Protein AF-A0A9D8SPC1-F1 (afdb_monomer)

Structure (mmCIF, N/CA/C/O backbone):
data_AF-A0A9D8SPC1-F1
#
_entry.id   AF-A0A9D8SPC1-F1
#
loop_
_atom_site.group_PDB
_atom_site.id
_atom_site.type_symbol
_atom_site.label_atom_id
_atom_site.label_alt_id
_atom_site.label_comp_id
_atom_site.label_asym_id
_atom_site.label_entity_id
_atom_site.label_seq_id
_atom_site.pdbx_PDB_ins_code
_atom_site.Cartn_x
_atom_site.Cartn_y
_atom_site.Cartn_z
_atom_site.occupancy
_atom_site.B_iso_or_equiv
_atom_site.auth_seq_id
_atom_site.a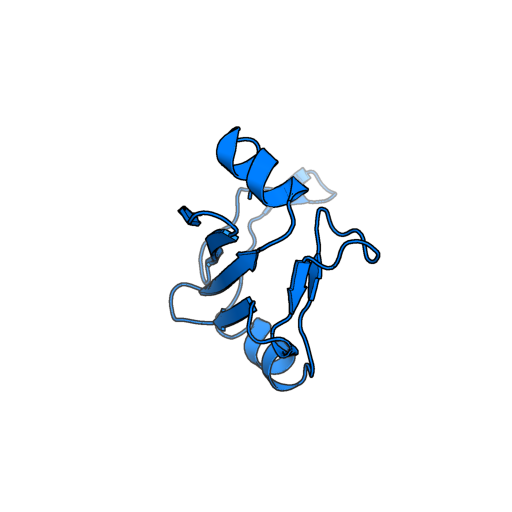uth_comp_id
_atom_site.auth_asym_id
_atom_site.auth_atom_id
_atom_site.pdbx_PDB_model_num
ATOM 1 N N . MET A 1 1 ? -2.415 10.278 -4.037 1.00 86.88 1 MET A N 1
ATOM 2 C CA . MET A 1 1 ? -3.156 9.799 -2.852 1.00 86.88 1 MET A CA 1
ATOM 3 C C . MET A 1 1 ? -4.334 10.728 -2.595 1.00 86.88 1 MET A C 1
ATOM 5 O O . MET A 1 1 ? -4.135 11.937 -2.593 1.00 86.88 1 MET A O 1
ATOM 9 N N . ARG A 1 2 ? -5.541 10.181 -2.430 1.00 93.00 2 ARG A N 1
ATOM 10 C CA . ARG A 1 2 ? -6.755 10.893 -2.009 1.00 93.00 2 ARG A CA 1
ATOM 11 C C . ARG A 1 2 ? -6.933 10.711 -0.503 1.00 93.00 2 ARG A C 1
ATOM 13 O O . ARG A 1 2 ? -6.760 9.610 0.010 1.00 93.00 2 ARG A O 1
ATOM 20 N N . ILE A 1 3 ? -7.288 11.793 0.181 1.00 93.94 3 ILE A N 1
ATOM 21 C CA . ILE A 1 3 ? -7.590 11.807 1.614 1.00 93.94 3 ILE A CA 1
ATOM 22 C C . ILE A 1 3 ? -8.985 12.400 1.769 1.00 93.94 3 ILE A C 1
ATOM 24 O O . ILE A 1 3 ? -9.243 13.497 1.278 1.00 93.94 3 ILE A O 1
ATOM 28 N N . GLU A 1 4 ? -9.881 11.684 2.436 1.00 94.44 4 GLU A N 1
ATOM 29 C CA . GLU A 1 4 ? -11.241 12.146 2.703 1.00 94.44 4 GLU A CA 1
ATOM 30 C C . GLU A 1 4 ? -11.538 12.038 4.201 1.00 94.44 4 GLU A C 1
ATOM 32 O O . GLU A 1 4 ? -11.413 10.972 4.799 1.00 94.44 4 GLU A O 1
ATOM 37 N N . ILE A 1 5 ? -11.909 13.155 4.827 1.00 92.88 5 ILE A N 1
ATOM 38 C CA . ILE A 1 5 ? -12.191 13.219 6.265 1.00 92.88 5 ILE A CA 1
ATOM 39 C C . ILE A 1 5 ? -13.703 13.111 6.462 1.00 92.88 5 ILE A C 1
ATOM 41 O O . ILE A 1 5 ? -14.465 13.894 5.899 1.00 92.88 5 ILE A O 1
ATOM 45 N N . ARG A 1 6 ? -14.145 12.150 7.275 1.00 87.50 6 ARG A N 1
ATOM 46 C CA . ARG A 1 6 ? -15.555 11.926 7.625 1.00 87.50 6 ARG A CA 1
ATOM 47 C C . ARG A 1 6 ? -15.681 11.850 9.136 1.00 87.50 6 ARG A C 1
ATOM 49 O O . ARG A 1 6 ? -15.262 10.839 9.684 1.00 87.50 6 ARG A O 1
ATOM 56 N N . ASN A 1 7 ? -16.256 12.865 9.786 1.00 81.44 7 ASN A N 1
ATOM 57 C CA . ASN A 1 7 ? -16.425 13.004 11.246 1.00 81.44 7 ASN A CA 1
ATOM 58 C C . ASN A 1 7 ? -15.303 12.354 12.085 1.00 81.44 7 ASN A C 1
ATOM 60 O O . ASN A 1 7 ? -14.327 13.022 12.415 1.00 81.44 7 ASN A O 1
ATOM 64 N N . ASN A 1 8 ? -15.414 11.053 12.377 1.00 89.94 8 ASN A N 1
ATOM 65 C CA . ASN A 1 8 ? -14.488 10.290 13.221 1.00 89.94 8 ASN A CA 1
ATOM 66 C C . ASN A 1 8 ? -13.564 9.330 12.441 1.00 89.94 8 ASN A C 1
ATOM 68 O O . ASN A 1 8 ? -13.106 8.330 12.989 1.00 89.94 8 ASN A O 1
ATOM 72 N N . SER A 1 9 ? -13.325 9.571 11.153 1.00 94.50 9 SER A N 1
ATOM 73 C CA . SER A 1 9 ? -12.452 8.735 10.327 1.00 94.50 9 SER A CA 1
ATOM 74 C C . SER A 1 9 ? -11.778 9.510 9.199 1.00 94.50 9 SER A C 1
ATOM 76 O O . SER A 1 9 ? -12.337 10.469 8.665 1.00 94.50 9 SER A O 1
ATOM 78 N N . ALA A 1 10 ? -10.591 9.056 8.814 1.00 95.38 10 ALA A N 1
ATOM 79 C CA . ALA A 1 10 ? -9.907 9.448 7.592 1.00 95.38 10 ALA A CA 1
ATOM 80 C C . ALA A 1 10 ? -9.884 8.251 6.633 1.00 95.38 10 ALA A C 1
ATOM 82 O O . ALA A 1 10 ? -9.405 7.1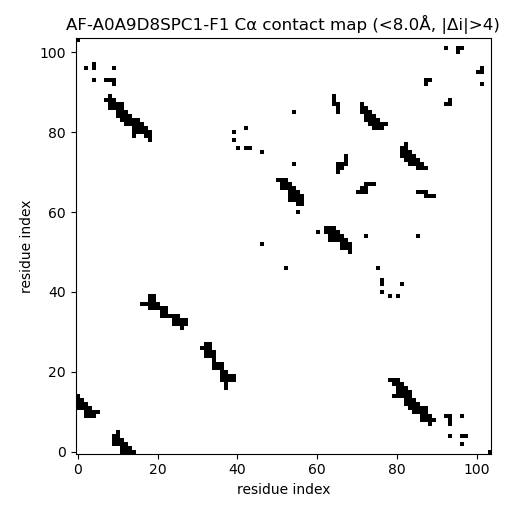74 6.990 1.00 95.38 10 ALA A O 1
ATOM 83 N N . LEU A 1 11 ? -10.418 8.435 5.429 1.00 96.31 11 LEU A N 1
ATOM 84 C CA . LEU A 1 11 ? -10.299 7.489 4.327 1.00 96.31 11 LEU A CA 1
ATOM 85 C C . LEU A 1 11 ? -9.080 7.872 3.485 1.00 96.31 11 LEU A C 1
ATOM 87 O O . LEU A 1 11 ? -9.019 8.976 2.941 1.00 96.31 11 LEU A O 1
ATOM 91 N N . LEU A 1 12 ? -8.121 6.958 3.389 1.00 95.44 12 LEU A N 1
ATOM 92 C CA . LEU A 1 12 ? -6.935 7.073 2.546 1.00 95.44 12 LEU A CA 1
ATOM 93 C C . LEU A 1 12 ? -7.114 6.141 1.350 1.00 95.44 12 LEU A C 1
ATOM 95 O O . LEU A 1 12 ? -7.380 4.963 1.549 1.00 95.44 12 LEU A O 1
ATOM 99 N N . ASP A 1 13 ? -6.981 6.656 0.131 1.00 96.31 13 ASP A N 1
ATOM 100 C CA . ASP A 1 13 ? -7.112 5.872 -1.104 1.00 96.31 13 ASP A CA 1
ATOM 101 C C . ASP A 1 13 ? -5.996 6.252 -2.080 1.00 96.31 13 ASP A C 1
ATOM 103 O O . ASP A 1 13 ? -5.812 7.426 -2.434 1.00 96.31 13 ASP A O 1
ATOM 107 N N . GLY A 1 14 ? -5.219 5.271 -2.522 1.00 96.06 14 GLY A N 1
ATOM 108 C CA . GLY A 1 14 ? -4.208 5.506 -3.538 1.00 96.06 14 GLY A CA 1
ATOM 109 C C . GLY A 1 14 ? -3.430 4.270 -3.951 1.00 96.06 14 GLY A C 1
ATOM 110 O O . GLY A 1 14 ? -3.520 3.206 -3.345 1.00 96.06 14 GLY A O 1
ATOM 111 N N . TYR A 1 15 ? -2.633 4.451 -4.999 1.00 96.00 15 TYR A N 1
ATOM 112 C CA . TYR A 1 15 ? -1.664 3.459 -5.440 1.00 96.00 15 TYR A CA 1
ATOM 113 C C . TYR A 1 15 ? -0.375 3.585 -4.635 1.00 96.00 15 TYR A C 1
ATOM 115 O O . TYR A 1 15 ? 0.175 4.681 -4.521 1.00 96.00 15 TYR A O 1
ATOM 123 N N . VAL A 1 16 ? 0.092 2.455 -4.109 1.00 94.94 16 VAL A N 1
ATOM 124 C CA . VAL A 1 16 ? 1.394 2.301 -3.448 1.00 94.94 16 VAL A CA 1
ATOM 125 C C . VAL A 1 16 ? 2.507 2.299 -4.495 1.00 94.94 16 VAL A C 1
ATOM 127 O O . VAL A 1 16 ? 3.547 2.922 -4.309 1.00 94.94 16 VAL A O 1
ATOM 130 N N . ASN A 1 17 ? 2.266 1.645 -5.632 1.00 94.44 17 ASN A N 1
ATOM 131 C CA . ASN A 1 17 ? 3.150 1.663 -6.789 1.00 94.44 17 ASN A CA 1
ATOM 132 C C . ASN A 1 17 ? 2.336 1.587 -8.086 1.00 94.44 17 ASN A C 1
ATOM 134 O O . ASN A 1 17 ? 1.168 1.201 -8.081 1.00 94.44 17 ASN A O 1
ATOM 138 N N . ALA A 1 18 ? 2.988 1.912 -9.200 1.00 95.12 18 ALA A N 1
ATOM 139 C CA . ALA A 1 18 ? 2.491 1.617 -10.538 1.00 95.12 18 ALA A CA 1
ATOM 140 C C . ALA A 1 18 ? 3.340 0.503 -11.166 1.00 95.12 18 ALA A C 1
ATOM 142 O O . ALA A 1 18 ? 4.555 0.468 -10.956 1.00 95.12 18 ALA A O 1
ATOM 143 N N . ILE A 1 19 ? 2.714 -0.405 -11.911 1.00 96.31 19 ILE A N 1
ATOM 144 C CA . ILE A 1 19 ? 3.41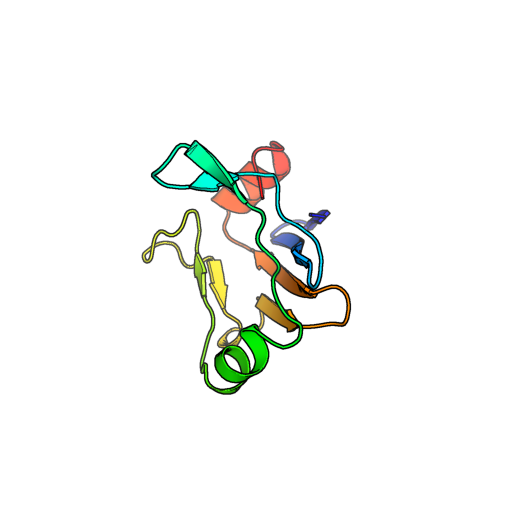9 -1.475 -12.635 1.00 96.31 19 ILE A CA 1
ATOM 145 C C . ILE A 1 19 ? 3.927 -0.976 -13.989 1.00 96.31 19 ILE A C 1
ATOM 147 O O . ILE A 1 19 ? 3.346 -0.058 -14.570 1.00 96.31 19 ILE A O 1
ATOM 151 N N . ALA A 1 20 ? 4.997 -1.597 -14.494 1.00 94.38 20 ALA A N 1
ATOM 152 C CA . ALA A 1 20 ? 5.575 -1.329 -15.817 1.00 94.38 20 ALA A CA 1
ATOM 153 C C . ALA A 1 20 ? 5.885 0.161 -16.089 1.00 94.38 20 ALA A C 1
ATOM 155 O O . ALA A 1 20 ? 5.821 0.630 -17.226 1.00 94.38 20 ALA A O 1
ATOM 156 N N . ARG A 1 21 ? 6.194 0.920 -15.032 1.00 94.81 21 ARG A N 1
ATOM 157 C CA . ARG A 1 21 ? 6.673 2.302 -15.111 1.00 94.81 21 ARG A CA 1
ATOM 158 C C . ARG A 1 21 ? 8.066 2.382 -14.526 1.00 94.81 21 ARG A C 1
ATOM 160 O O . ARG A 1 21 ? 8.290 1.855 -13.438 1.00 94.81 21 ARG A O 1
ATOM 167 N N . ASP A 1 22 ? 8.946 3.082 -15.230 1.00 96.44 22 ASP A N 1
ATOM 168 C CA . ASP A 1 22 ? 10.279 3.392 -14.729 1.00 96.44 22 ASP A CA 1
ATOM 169 C C . ASP A 1 22 ? 10.184 4.223 -13.450 1.00 96.44 22 ASP A C 1
ATOM 171 O O . ASP A 1 22 ? 9.412 5.187 -13.349 1.00 96.44 22 ASP A O 1
ATOM 175 N N . SER A 1 23 ? 10.995 3.847 -12.468 1.00 94.94 23 SER A N 1
ATOM 176 C CA . SER A 1 23 ? 11.267 4.674 -11.306 1.00 94.94 23 SER A CA 1
ATOM 177 C C . SER A 1 23 ? 12.008 5.957 -11.705 1.00 94.94 23 SER A C 1
ATOM 179 O O . SER A 1 23 ? 12.381 6.194 -12.858 1.00 94.94 23 SER A O 1
ATOM 181 N N . ARG A 1 24 ? 12.237 6.834 -10.724 1.00 94.75 24 ARG A N 1
ATOM 182 C CA . ARG A 1 24 ? 13.189 7.930 -10.925 1.00 94.75 24 ARG A CA 1
ATOM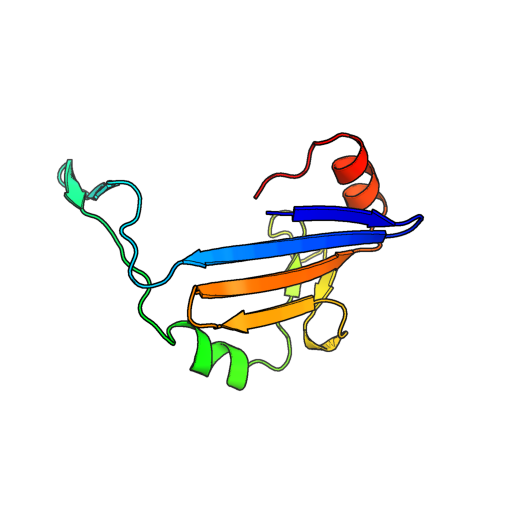 183 C C . ARG A 1 24 ? 14.583 7.324 -11.123 1.00 94.75 24 ARG A C 1
ATOM 185 O O . ARG A 1 24 ? 14.910 6.405 -10.379 1.00 94.75 24 ARG A O 1
ATOM 192 N N . PRO A 1 25 ? 15.409 7.854 -12.041 1.00 96.44 25 PRO A N 1
ATOM 193 C CA . PRO A 1 25 ? 16.779 7.390 -12.196 1.00 96.44 25 PRO A CA 1
ATOM 194 C C . PRO A 1 25 ? 17.532 7.431 -10.867 1.00 96.44 25 PRO A C 1
ATOM 196 O O . PRO A 1 25 ? 17.535 8.455 -10.177 1.00 96.44 25 PRO A O 1
ATOM 199 N N . MET A 1 26 ? 18.163 6.315 -10.536 1.00 96.69 26 MET A N 1
ATOM 200 C CA . MET A 1 26 ? 19.014 6.137 -9.367 1.00 96.69 26 MET A CA 1
ATOM 201 C C . MET A 1 26 ? 20.442 5.858 -9.824 1.00 96.69 26 MET A C 1
ATOM 203 O O . MET A 1 26 ? 20.675 5.572 -10.997 1.00 96.69 26 MET A O 1
ATOM 207 N N . LEU A 1 27 ? 21.391 5.994 -8.903 1.00 97.56 27 LEU A N 1
ATOM 208 C CA . LEU A 1 27 ? 22.788 5.648 -9.137 1.00 97.56 27 LEU A CA 1
ATOM 209 C C . LEU A 1 27 ? 23.087 4.339 -8.415 1.00 97.56 27 LEU A C 1
ATOM 211 O O . LEU A 1 27 ? 22.660 4.168 -7.270 1.00 97.56 27 LEU A O 1
ATOM 215 N N . ASP A 1 28 ? 23.785 3.430 -9.084 1.00 96.19 28 ASP A N 1
ATOM 216 C CA . ASP A 1 28 ? 24.330 2.234 -8.449 1.00 96.19 28 ASP A CA 1
ATOM 217 C C . ASP A 1 28 ? 25.589 2.563 -7.622 1.00 96.19 28 ASP A C 1
ATOM 219 O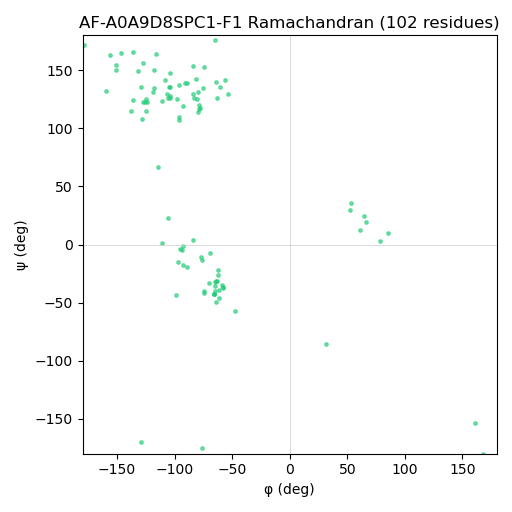 O . ASP A 1 28 ? 25.974 3.725 -7.460 1.00 96.19 28 ASP A O 1
ATOM 223 N N . GLU A 1 29 ? 26.238 1.534 -7.077 1.00 95.75 29 GLU A N 1
ATOM 224 C CA . GLU A 1 29 ? 27.460 1.683 -6.274 1.00 95.75 29 GLU A CA 1
ATOM 225 C C . GLU A 1 29 ? 28.650 2.286 -7.042 1.00 95.75 29 GLU A C 1
ATOM 227 O O . GLU A 1 29 ? 29.541 2.871 -6.427 1.00 95.75 29 GLU A O 1
ATOM 232 N N . ASN A 1 30 ? 28.647 2.190 -8.374 1.00 96.50 30 ASN A N 1
ATOM 233 C CA . ASN A 1 30 ? 29.685 2.724 -9.254 1.00 96.50 30 ASN A CA 1
ATOM 234 C C . ASN A 1 30 ? 29.333 4.121 -9.792 1.00 96.50 30 ASN A C 1
ATOM 236 O O . ASN A 1 30 ? 30.151 4.746 -10.467 1.00 96.50 30 ASN A O 1
ATOM 240 N N . GLY A 1 31 ? 28.139 4.635 -9.480 1.00 96.12 31 GLY A N 1
ATOM 241 C CA . GLY A 1 31 ? 27.639 5.909 -9.988 1.00 96.12 31 GLY A CA 1
ATOM 242 C C . GLY A 1 31 ? 26.948 5.811 -11.351 1.00 96.12 31 GLY A C 1
ATOM 243 O O . GLY A 1 31 ? 26.632 6.849 -11.938 1.00 96.12 31 GLY A O 1
ATOM 244 N N . GLU A 1 32 ? 26.686 4.604 -11.851 1.00 97.50 32 GLU A N 1
ATOM 245 C CA . GLU A 1 32 ? 25.979 4.387 -13.110 1.00 97.50 32 GLU A CA 1
ATOM 246 C C . GLU A 1 32 ? 24.466 4.495 -12.917 1.00 97.50 32 GLU A C 1
ATOM 248 O O . GLU A 1 32 ? 23.901 4.094 -11.896 1.00 97.50 32 GLU A O 1
ATOM 253 N N . LYS A 1 33 ? 23.784 5.076 -13.910 1.00 97.62 33 LYS A N 1
ATOM 254 C CA . LYS A 1 33 ? 22.338 5.310 -13.830 1.00 97.62 33 LYS A CA 1
ATOM 255 C C . LYS A 1 33 ? 21.555 4.046 -14.147 1.00 97.62 33 LYS A C 1
ATOM 257 O O . LYS A 1 33 ? 21.728 3.464 -15.214 1.00 97.62 33 LYS A O 1
ATOM 262 N N . PHE A 1 34 ? 20.586 3.725 -13.299 1.00 97.44 34 PHE A N 1
ATOM 263 C CA . PHE A 1 34 ? 19.588 2.697 -13.577 1.00 97.44 34 PHE A CA 1
ATOM 264 C C . PHE A 1 34 ? 18.180 3.151 -13.178 1.00 97.44 34 PHE A C 1
ATOM 266 O O . PHE A 1 34 ? 17.990 4.154 -12.483 1.00 97.44 34 PHE A O 1
ATOM 273 N N . VAL A 1 35 ? 17.186 2.410 -13.662 1.00 97.44 35 VAL A N 1
ATOM 274 C CA . VAL A 1 35 ? 15.776 2.530 -13.281 1.00 97.44 35 VAL A CA 1
ATOM 275 C C . VAL A 1 35 ? 15.258 1.157 -12.879 1.00 97.44 35 VAL A C 1
ATOM 277 O O . VAL A 1 35 ? 15.786 0.130 -13.306 1.00 97.44 35 VAL A O 1
ATOM 280 N N . GLU A 1 36 ? 14.205 1.143 -12.076 1.00 95.94 36 GLU A N 1
ATOM 281 C CA . GLU A 1 36 ? 13.517 -0.071 -11.655 1.00 95.94 36 GLU A CA 1
ATOM 282 C C . GLU A 1 36 ? 12.078 -0.049 -12.159 1.00 95.94 36 GLU A C 1
ATOM 284 O O . GLU A 1 36 ? 11.460 1.012 -12.267 1.00 95.94 36 GLU A O 1
ATOM 289 N N . GLN A 1 37 ? 11.527 -1.232 -12.420 1.00 97.12 37 GLN A N 1
ATOM 290 C CA . GLN A 1 37 ? 10.114 -1.406 -12.727 1.00 97.12 37 GLN A CA 1
ATOM 291 C C . GLN A 1 37 ? 9.522 -2.503 -11.849 1.00 97.12 37 GLN A C 1
ATOM 293 O O . GLN A 1 37 ? 10.082 -3.593 -11.726 1.00 97.12 37 GLN A O 1
ATOM 298 N N . ILE A 1 38 ? 8.338 -2.244 -11.295 1.00 96.75 38 ILE A N 1
ATOM 299 C CA . ILE A 1 38 ? 7.543 -3.295 -10.661 1.00 96.75 38 ILE A CA 1
ATOM 300 C C . ILE A 1 38 ? 6.800 -4.064 -11.751 1.00 96.75 38 ILE A C 1
ATOM 302 O O . ILE A 1 38 ? 6.073 -3.479 -12.561 1.00 96.75 38 ILE A O 1
ATOM 306 N N . CYS A 1 39 ? 6.986 -5.381 -11.774 1.00 96.75 39 CYS A N 1
ATOM 307 C CA . CYS A 1 39 ? 6.308 -6.249 -12.724 1.00 96.75 39 CYS A CA 1
ATOM 308 C C . CYS A 1 39 ? 4.825 -6.429 -12.345 1.00 96.75 39 CYS A C 1
ATOM 310 O O . CYS A 1 39 ? 4.459 -6.352 -11.171 1.00 96.75 39 CYS A O 1
ATOM 312 N N . PRO A 1 40 ? 3.941 -6.704 -13.316 1.00 95.81 40 PRO A N 1
ATOM 313 C CA . PRO A 1 40 ? 2.590 -7.151 -13.004 1.00 95.81 40 PRO A CA 1
ATOM 314 C C . PRO A 1 40 ? 2.623 -8.407 -12.121 1.00 95.81 40 PRO A C 1
ATOM 316 O O . PRO A 1 40 ? 3.431 -9.306 -12.362 1.00 95.81 40 PRO A O 1
ATOM 319 N N . LYS A 1 41 ? 1.700 -8.499 -11.154 1.00 94.88 41 LYS A N 1
ATOM 320 C CA . LYS A 1 41 ? 1.534 -9.651 -10.244 1.00 94.88 41 LYS A CA 1
ATOM 321 C C . LYS A 1 41 ? 2.698 -9.875 -9.272 1.00 94.88 41 LYS A C 1
ATOM 323 O O . LYS A 1 41 ? 2.849 -10.977 -8.738 1.00 94.88 41 L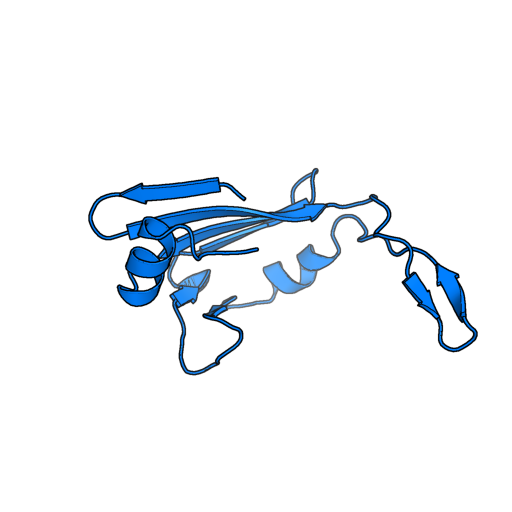YS A O 1
ATOM 328 N N . THR A 1 42 ? 3.529 -8.859 -9.034 1.00 95.75 42 THR A N 1
ATOM 329 C CA . THR A 1 42 ? 4.630 -8.942 -8.065 1.00 95.75 42 THR A CA 1
ATOM 330 C C . THR A 1 42 ? 4.121 -9.277 -6.659 1.00 95.75 42 THR A C 1
ATOM 332 O O . THR A 1 42 ? 4.775 -10.048 -5.956 1.00 95.75 42 THR A O 1
ATOM 335 N N . PHE A 1 43 ? 2.958 -8.758 -6.247 1.00 96.31 43 PHE A N 1
ATOM 336 C CA . PHE A 1 43 ? 2.445 -8.947 -4.883 1.00 96.31 43 PHE A CA 1
ATOM 337 C C . PHE A 1 43 ? 1.433 -10.089 -4.740 1.00 96.31 43 PHE A C 1
ATOM 339 O O . PHE A 1 43 ? 1.200 -10.541 -3.618 1.00 96.31 43 PHE A O 1
ATOM 346 N N . GLN A 1 44 ? 0.881 -10.604 -5.842 1.00 94.44 44 GLN A N 1
ATOM 347 C CA . GLN A 1 44 ? -0.229 -11.558 -5.866 1.00 94.44 44 GLN A CA 1
ATOM 348 C C . GLN A 1 44 ? -0.030 -12.724 -4.890 1.00 94.44 44 GLN A C 1
ATOM 350 O O . GLN A 1 44 ? -0.823 -12.922 -3.971 1.00 94.44 44 GLN A O 1
ATOM 355 N N . ARG A 1 45 ? 1.081 -13.457 -5.027 1.00 96.31 45 ARG A N 1
ATOM 356 C CA . ARG A 1 45 ? 1.368 -14.628 -4.183 1.00 96.31 45 ARG A CA 1
ATOM 357 C C . ARG A 1 45 ? 1.545 -14.267 -2.704 1.00 96.31 45 ARG A C 1
ATOM 359 O O . ARG A 1 45 ? 1.281 -15.104 -1.845 1.00 96.31 45 ARG A O 1
ATOM 366 N N . ALA A 1 46 ? 2.049 -13.074 -2.397 1.00 95.69 46 ALA A N 1
ATOM 367 C CA . ALA A 1 46 ? 2.227 -12.631 -1.017 1.00 95.69 46 ALA A CA 1
ATOM 368 C C . ALA A 1 46 ? 0.880 -12.267 -0.377 1.00 95.69 46 ALA A C 1
ATOM 370 O O . ALA A 1 46 ? 0.630 -12.656 0.761 1.00 95.69 46 ALA A O 1
ATOM 371 N N . LEU A 1 47 ? 0.003 -11.589 -1.123 1.00 96.06 47 LEU A N 1
ATOM 372 C CA . LEU A 1 47 ? -1.345 -11.239 -0.672 1.00 96.06 47 LEU A CA 1
ATOM 373 C C . LEU A 1 47 ? -2.220 -12.482 -0.475 1.00 96.06 47 LEU A C 1
ATOM 375 O O . LEU A 1 47 ? -2.889 -12.588 0.544 1.00 96.06 47 LEU A O 1
ATOM 379 N N . GLU A 1 48 ? -2.158 -13.452 -1.392 1.00 94.88 48 GLU A N 1
ATOM 380 C CA . GLU A 1 48 ? -2.913 -14.714 -1.298 1.00 94.88 48 GLU A CA 1
ATOM 381 C C . GLU A 1 48 ? -2.509 -15.573 -0.090 1.00 94.88 48 GLU A C 1
ATOM 383 O O . GLU A 1 48 ? -3.328 -16.312 0.449 1.00 94.88 48 GLU A O 1
ATOM 388 N N . LYS A 1 49 ? -1.238 -15.510 0.325 1.00 96.31 49 LYS A N 1
ATOM 389 C CA . LYS A 1 49 ? -0.709 -16.310 1.440 1.00 96.31 49 LYS A CA 1
ATOM 390 C C . LYS A 1 49 ? -0.832 -15.639 2.801 1.00 96.31 49 LYS A C 1
ATOM 392 O O . LYS A 1 49 ? -0.657 -16.315 3.811 1.00 96.31 49 LYS A O 1
ATOM 397 N N . SER A 1 50 ? -1.004 -14.324 2.834 1.00 94.81 50 SER A N 1
ATOM 398 C CA . SER A 1 50 ? -0.967 -13.574 4.081 1.00 94.81 50 SER A CA 1
ATOM 399 C C . SER A 1 50 ? -2.319 -13.622 4.780 1.00 94.81 50 SER A C 1
ATOM 401 O O . SER A 1 50 ? -3.326 -13.201 4.217 1.00 94.81 50 SER A O 1
ATOM 403 N N . ASP A 1 51 ? -2.331 -14.045 6.044 1.00 94.44 51 ASP A N 1
ATOM 404 C CA . ASP A 1 51 ? -3.531 -13.969 6.885 1.00 94.44 51 ASP A CA 1
ATOM 405 C C . ASP A 1 51 ? -3.960 -12.520 7.150 1.00 94.44 51 ASP A C 1
ATOM 407 O O . ASP A 1 51 ? -5.141 -12.242 7.368 1.00 94.44 51 ASP A O 1
ATOM 411 N N . ALA A 1 52 ? -2.993 -11.599 7.215 1.00 96.44 52 ALA A N 1
ATOM 412 C CA . ALA A 1 52 ? -3.217 -10.193 7.513 1.00 96.44 52 ALA A CA 1
ATOM 413 C C . ALA A 1 52 ? -2.041 -9.333 7.034 1.00 96.44 52 ALA A C 1
ATOM 415 O O . ALA A 1 52 ? -0.886 -9.5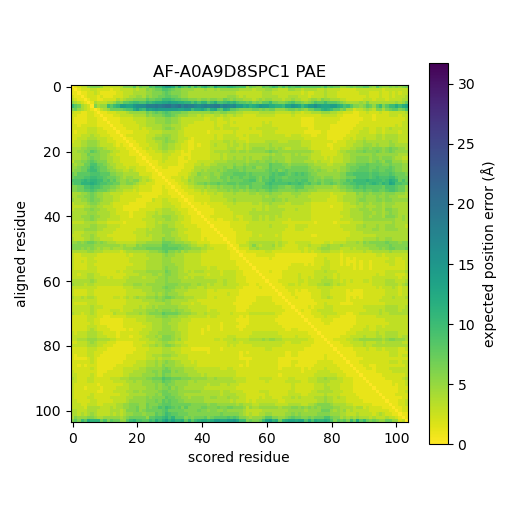95 7.369 1.00 96.44 52 ALA A O 1
ATOM 416 N N . VAL A 1 53 ? -2.339 -8.240 6.334 1.00 97.25 53 VAL A N 1
ATOM 417 C CA . VAL A 1 53 ? -1.379 -7.161 6.069 1.00 97.25 53 VAL A CA 1
ATOM 418 C C . VAL A 1 53 ? -1.718 -5.989 6.979 1.00 97.25 53 VAL A C 1
ATOM 420 O O . VAL A 1 53 ? -2.868 -5.550 7.015 1.00 97.25 53 VAL A O 1
ATOM 423 N N . LEU A 1 54 ? -0.735 -5.513 7.745 1.00 97.69 54 LEU A N 1
ATOM 424 C CA . LEU A 1 54 ? -0.915 -4.447 8.731 1.00 97.69 54 LEU A CA 1
ATOM 425 C C . LEU A 1 54 ? -0.696 -3.067 8.101 1.00 97.69 54 LEU A C 1
ATOM 427 O O . LEU A 1 54 ? 0.261 -2.859 7.358 1.00 97.69 54 LEU A O 1
ATOM 431 N N . CYS A 1 55 ? -1.543 -2.106 8.463 1.00 96.94 55 CYS A N 1
ATOM 432 C CA . CYS A 1 55 ? -1.303 -0.687 8.225 1.00 96.94 55 CYS A CA 1
ATOM 433 C C . CYS A 1 55 ? -0.706 -0.086 9.500 1.00 96.94 55 CYS A C 1
ATOM 435 O O . CYS A 1 55 ? -1.392 0.008 10.516 1.00 96.94 55 CYS A O 1
ATOM 437 N N . LEU A 1 56 ? 0.576 0.277 9.461 1.00 96.94 56 LEU A N 1
ATOM 438 C CA . LEU A 1 56 ? 1.298 0.856 10.595 1.00 96.94 56 LEU A CA 1
ATOM 439 C C . LEU A 1 56 ? 1.483 2.359 10.401 1.00 96.94 56 LEU A C 1
ATOM 441 O O . LEU A 1 56 ? 1.697 2.824 9.280 1.00 96.94 56 LEU A O 1
ATOM 445 N N . LEU A 1 57 ? 1.479 3.122 11.491 1.00 95.12 57 LEU A N 1
ATOM 446 C CA . LEU A 1 57 ? 1.909 4.516 11.449 1.00 95.12 57 LEU A CA 1
ATOM 447 C C . LEU A 1 57 ? 3.441 4.577 11.455 1.00 95.12 57 LEU A C 1
ATOM 449 O O . LEU A 1 57 ? 4.066 4.127 12.408 1.00 95.12 57 LEU A O 1
ATOM 453 N N . ASN A 1 58 ? 4.050 5.163 10.420 1.00 92.69 58 ASN A N 1
ATOM 454 C CA . ASN A 1 58 ? 5.505 5.376 10.327 1.00 92.69 58 ASN A CA 1
ATOM 455 C C . ASN A 1 58 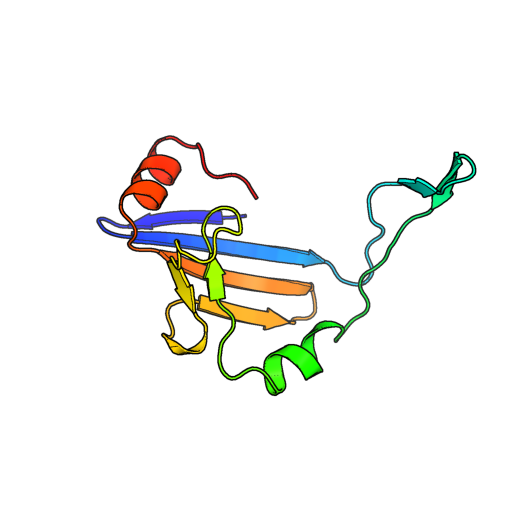? 6.356 4.104 10.540 1.00 92.69 58 ASN A C 1
ATOM 457 O O . ASN A 1 58 ? 7.432 4.182 11.122 1.00 92.69 58 ASN A O 1
ATOM 461 N N . HIS A 1 59 ? 5.878 2.943 10.078 1.00 94.69 59 HIS A N 1
ATOM 462 C CA . HIS A 1 59 ? 6.537 1.638 10.262 1.00 94.69 59 HIS A CA 1
AT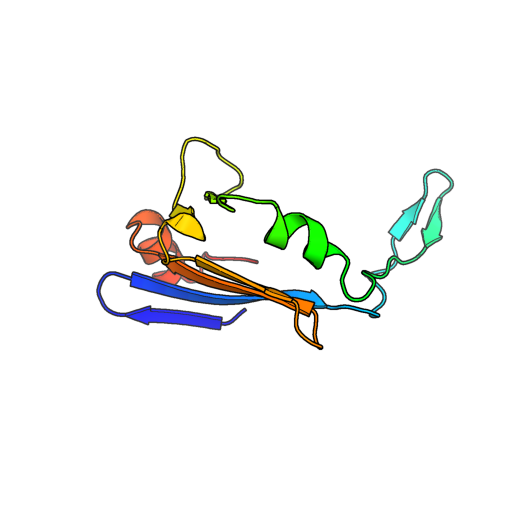OM 463 C C . HIS A 1 59 ? 6.715 1.191 11.724 1.00 94.69 59 HIS A C 1
ATOM 465 O O . HIS A 1 59 ? 7.423 0.222 11.975 1.00 94.69 59 HIS A O 1
ATOM 471 N N . GLU A 1 60 ? 6.056 1.847 12.681 1.00 96.56 60 GLU A N 1
ATOM 472 C CA . GLU A 1 60 ? 6.142 1.509 14.101 1.00 96.56 60 GLU A CA 1
ATOM 473 C C . GLU A 1 60 ? 5.236 0.300 14.422 1.00 96.56 60 GLU A C 1
ATOM 475 O O . GLU A 1 60 ? 4.008 0.425 14.331 1.00 96.56 60 GLU A O 1
ATOM 480 N N . PRO A 1 61 ? 5.785 -0.870 14.817 1.00 95.81 61 PRO A N 1
ATOM 481 C CA . PRO A 1 61 ? 4.986 -2.071 15.080 1.00 95.81 61 PRO A CA 1
ATOM 482 C C . PRO A 1 61 ? 3.984 -1.903 16.226 1.00 95.81 61 PRO A C 1
ATOM 484 O O . PRO A 1 61 ? 2.949 -2.568 16.237 1.00 95.81 61 PRO A O 1
ATOM 487 N N . SER A 1 62 ? 4.258 -0.999 17.173 1.00 96.38 62 SER A N 1
ATOM 488 C CA . SER A 1 62 ? 3.329 -0.675 18.263 1.00 96.38 62 SER A CA 1
ATOM 489 C C . SER A 1 62 ? 2.161 0.231 17.840 1.00 96.38 62 SER A C 1
ATOM 491 O O . SER A 1 62 ? 1.202 0.386 18.597 1.00 96.38 62 SER A O 1
ATOM 493 N N . ARG A 1 63 ? 2.186 0.810 16.630 1.00 97.00 63 ARG A N 1
ATOM 494 C CA . ARG A 1 63 ? 1.160 1.736 16.118 1.00 97.00 63 ARG A CA 1
ATOM 495 C C . ARG A 1 63 ? 0.399 1.147 14.935 1.00 97.00 63 ARG A C 1
ATOM 497 O O . ARG A 1 63 ? 0.472 1.641 13.810 1.00 97.00 63 ARG A O 1
ATOM 504 N N . VAL A 1 64 ? -0.372 0.098 15.212 1.00 97.69 64 VAL A N 1
ATOM 505 C CA . VAL A 1 64 ? -1.255 -0.548 14.231 1.00 97.69 64 VAL A CA 1
ATOM 506 C C . VAL A 1 64 ? -2.527 0.282 14.034 1.00 97.69 64 VAL A C 1
ATOM 508 O O . VAL A 1 64 ? -3.315 0.456 14.959 1.00 97.69 64 VAL A O 1
ATOM 511 N N . LEU A 1 65 ? -2.739 0.771 12.814 1.00 97.00 65 LEU A N 1
ATOM 512 C CA . LEU A 1 65 ? -3.910 1.555 12.407 1.00 97.00 65 LEU A CA 1
ATOM 513 C C . LEU A 1 65 ? -5.032 0.689 11.813 1.00 97.00 65 LEU A C 1
ATOM 515 O O . LEU A 1 65 ? -6.171 1.137 11.675 1.00 97.00 65 LEU A O 1
ATOM 519 N N . GLY A 1 66 ? -4.711 -0.540 11.411 1.00 97.25 66 GLY A N 1
ATOM 520 C CA . GLY A 1 66 ? -5.654 -1.454 10.783 1.00 97.25 66 GLY A CA 1
ATOM 521 C C . GLY A 1 66 ? -4.988 -2.667 10.164 1.00 97.25 66 GLY A C 1
ATOM 522 O O . GLY A 1 66 ? -3.762 -2.806 10.185 1.00 97.25 66 GLY A O 1
ATOM 523 N N . SER A 1 67 ? -5.801 -3.537 9.573 1.00 98.12 67 SER A N 1
ATOM 524 C CA . SER A 1 67 ? -5.300 -4.642 8.756 1.00 98.12 67 SER A CA 1
ATOM 525 C C . SER A 1 67 ? -6.331 -5.139 7.752 1.00 98.12 67 SER A C 1
ATOM 527 O O . SER A 1 67 ? -7.531 -4.917 7.925 1.00 98.12 67 SER A O 1
ATOM 529 N N . THR A 1 68 ? -5.868 -5.880 6.744 1.00 97.62 68 THR A N 1
ATOM 530 C CA . THR A 1 68 ? -6.762 -6.555 5.788 1.00 97.62 68 THR A CA 1
ATOM 531 C C . THR A 1 68 ? -7.706 -7.536 6.480 1.00 97.62 68 THR A C 1
ATOM 533 O O . THR A 1 68 ? -8.879 -7.619 6.131 1.00 97.62 68 THR A O 1
ATOM 536 N N . LYS A 1 69 ? -7.242 -8.202 7.543 1.00 97.19 69 LYS A N 1
ATOM 537 C CA . LYS A 1 69 ? -8.048 -9.129 8.349 1.00 97.19 69 LYS A CA 1
ATOM 538 C C . LYS A 1 69 ? -9.131 -8.440 9.183 1.00 97.19 69 LYS A C 1
ATOM 540 O O . LYS A 1 69 ? -10.193 -9.011 9.396 1.00 97.19 69 LYS A O 1
ATOM 545 N N . GLN A 1 70 ? -8.870 -7.223 9.661 1.00 96.75 70 GLN A N 1
ATOM 546 C CA . GLN A 1 70 ? -9.862 -6.410 10.379 1.00 96.75 70 GLN A CA 1
ATOM 547 C C . GLN A 1 70 ? -10.896 -5.778 9.430 1.00 96.75 70 GLN A C 1
ATOM 549 O O . GLN A 1 70 ? -11.913 -5.269 9.893 1.00 96.75 70 GLN A O 1
ATOM 554 N N . GLY A 1 71 ? -10.641 -5.796 8.117 1.00 97.06 71 GLY A N 1
ATOM 555 C CA . GLY A 1 71 ? -11.549 -5.287 7.089 1.00 97.06 71 GLY A CA 1
ATOM 556 C C . GLY A 1 71 ? -11.557 -3.765 6.934 1.00 97.06 71 GLY A C 1
ATOM 557 O O . GLY A 1 71 ? -12.319 -3.243 6.128 1.00 97.06 71 GLY A O 1
ATOM 558 N N . ASN A 1 72 ? -10.723 -3.030 7.678 1.00 97.44 72 ASN A N 1
ATOM 559 C CA . ASN A 1 72 ? -10.584 -1.579 7.520 1.00 97.44 72 ASN A CA 1
ATOM 560 C C . ASN A 1 72 ? -9.461 -1.172 6.548 1.00 97.44 72 ASN A C 1
ATOM 562 O O . ASN A 1 72 ? -9.267 0.023 6.313 1.00 97.44 72 ASN A O 1
ATOM 566 N N . VAL A 1 73 ? -8.736 -2.150 6.000 1.00 98.06 73 VAL A N 1
ATOM 567 C CA . VAL A 1 73 ? -7.718 -1.983 4.959 1.00 98.06 73 VAL A CA 1
ATOM 568 C C . VAL A 1 73 ? -8.061 -2.913 3.800 1.00 98.06 73 VAL A C 1
ATOM 570 O O . VAL A 1 73 ? -8.134 -4.124 3.979 1.00 98.06 73 VAL A O 1
ATOM 573 N N . GLU A 1 74 ? -8.225 -2.361 2.608 1.00 97.94 74 GLU A N 1
ATOM 574 C CA . GLU A 1 74 ? -8.281 -3.113 1.357 1.00 97.94 74 GLU A CA 1
ATOM 575 C C . GLU A 1 74 ? -6.943 -2.929 0.639 1.00 97.94 74 GLU A C 1
ATOM 577 O O . GLU A 1 74 ? -6.475 -1.802 0.470 1.00 97.94 74 GLU A O 1
ATOM 582 N N . LEU A 1 75 ? -6.310 -4.033 0.247 1.00 97.88 75 LEU A N 1
ATOM 583 C CA . LEU A 1 75 ? -5.025 -4.034 -0.446 1.00 97.88 75 LEU A CA 1
ATOM 584 C C . LEU A 1 75 ? -5.075 -5.066 -1.569 1.00 97.88 75 LEU A C 1
ATOM 586 O O . LEU A 1 75 ? -5.211 -6.259 -1.301 1.00 97.88 75 LEU A O 1
ATOM 590 N N . PHE A 1 76 ? -4.983 -4.610 -2.814 1.00 96.81 76 PHE A N 1
ATOM 591 C CA . PHE A 1 76 ? -5.096 -5.477 -3.984 1.00 96.81 76 PHE A CA 1
ATOM 592 C C . PHE A 1 76 ? -4.300 -4.929 -5.166 1.00 96.81 76 PHE A C 1
ATOM 594 O O . PHE A 1 76 ? -4.048 -3.729 -5.260 1.00 96.81 76 PHE A O 1
ATOM 601 N N . GLU A 1 77 ? -3.897 -5.817 -6.071 1.00 96.69 77 GLU A N 1
ATOM 602 C CA . GLU A 1 77 ? -3.299 -5.434 -7.350 1.00 96.69 77 GLU A CA 1
ATOM 603 C C . GLU A 1 77 ? -4.381 -5.295 -8.425 1.00 96.69 77 GLU A C 1
ATOM 605 O O . GLU A 1 77 ? -5.285 -6.127 -8.527 1.00 96.69 77 GLU A O 1
ATOM 610 N N . ASP A 1 78 ? -4.257 -4.269 -9.259 1.00 95.44 78 ASP A N 1
ATOM 611 C CA . ASP A 1 78 ? -5.013 -4.116 -10.497 1.00 95.44 78 ASP A CA 1
ATOM 612 C C . ASP A 1 78 ? -4.080 -3.809 -11.687 1.00 95.44 78 ASP A C 1
ATOM 614 O O . ASP A 1 78 ? -2.855 -3.911 -11.595 1.00 95.44 78 ASP A O 1
ATOM 618 N N . ASN A 1 79 ? -4.657 -3.448 -12.838 1.00 94.62 79 ASN A N 1
ATOM 619 C CA . ASN A 1 79 ? -3.899 -3.151 -14.059 1.00 94.62 79 ASN A CA 1
ATOM 620 C C . ASN A 1 79 ? -3.062 -1.857 -13.978 1.00 94.62 79 ASN A C 1
ATOM 622 O O . ASN A 1 79 ? -2.307 -1.568 -14.906 1.00 94.62 79 ASN A O 1
ATOM 626 N N . ILE A 1 80 ? -3.209 -1.058 -12.917 1.00 95.69 80 ILE A N 1
ATOM 627 C CA . ILE A 1 80 ? -2.416 0.147 -12.658 1.00 95.69 80 ILE A CA 1
ATOM 628 C C . ILE A 1 80 ? -1.298 -0.168 -11.659 1.00 95.69 80 ILE A C 1
ATOM 630 O O . ILE A 1 80 ? -0.162 0.260 -11.874 1.00 95.69 80 ILE A O 1
ATOM 634 N N . GLY A 1 81 ? -1.591 -0.922 -10.597 1.00 96.62 81 GLY A N 1
ATOM 635 C CA . GLY A 1 81 ? -0.601 -1.410 -9.638 1.00 96.62 81 GLY A CA 1
ATOM 636 C C . GLY A 1 81 ? -1.213 -1.838 -8.309 1.00 96.62 81 GLY A C 1
ATOM 637 O O . GLY A 1 81 ? -2.374 -2.234 -8.255 1.00 96.62 81 GLY A O 1
ATOM 638 N N . LEU A 1 82 ? -0.434 -1.778 -7.225 1.00 97.50 82 LEU A N 1
ATOM 639 C CA . LEU A 1 82 ? -0.931 -2.104 -5.888 1.00 97.50 82 LEU A CA 1
ATOM 640 C C . LEU A 1 82 ? -1.720 -0.916 -5.333 1.00 97.50 82 LEU A C 1
ATOM 642 O O . LEU A 1 82 ? -1.157 0.160 -5.115 1.00 97.50 82 LEU A O 1
ATOM 646 N N . ARG A 1 83 ? -3.014 -1.104 -5.086 1.00 97.62 83 ARG A N 1
ATOM 647 C CA . ARG A 1 83 ? -3.904 -0.094 -4.513 1.00 97.62 83 ARG A CA 1
ATOM 648 C C . ARG A 1 83 ? -4.193 -0.395 -3.051 1.00 97.62 83 ARG A C 1
ATOM 650 O O . ARG A 1 83 ? -4.491 -1.533 -2.699 1.00 97.62 83 ARG A O 1
ATOM 657 N N . ALA A 1 84 ? -4.137 0.641 -2.221 1.00 97.69 84 ALA A N 1
ATOM 658 C CA . ALA A 1 84 ? -4.482 0.591 -0.810 1.00 97.69 84 ALA A CA 1
ATOM 659 C C . ALA A 1 84 ? -5.648 1.543 -0.512 1.00 97.69 84 ALA A C 1
ATOM 661 O O . ALA A 1 84 ? -5.611 2.720 -0.886 1.00 97.69 84 ALA A O 1
ATOM 662 N N . ILE A 1 85 ? -6.660 1.034 0.191 1.00 97.88 85 ILE A N 1
ATOM 663 C CA . ILE A 1 85 ? -7.785 1.810 0.713 1.00 97.88 85 ILE A CA 1
ATOM 664 C C . ILE A 1 85 ? -7.866 1.554 2.217 1.00 97.88 85 ILE A C 1
ATOM 666 O O . ILE A 1 85 ? -8.125 0.435 2.647 1.00 97.88 85 ILE A O 1
ATOM 670 N N . CYS A 1 86 ? -7.640 2.582 3.031 1.00 97.19 86 CYS A N 1
ATOM 671 C CA . CYS A 1 86 ? -7.565 2.457 4.484 1.00 97.19 86 CYS A CA 1
ATOM 672 C C . CYS A 1 86 ? -8.563 3.399 5.157 1.00 97.19 86 CYS A C 1
ATOM 674 O O . CYS A 1 86 ? -8.482 4.619 4.994 1.00 97.19 86 CYS A O 1
ATOM 676 N N . LYS A 1 87 ? -9.466 2.852 5.972 1.00 97.12 87 LYS A N 1
ATOM 677 C CA . LYS A 1 87 ? -10.337 3.627 6.862 1.00 97.12 87 LYS A CA 1
ATOM 678 C C . LYS A 1 87 ? -9.718 3.679 8.257 1.00 97.12 87 LYS A C 1
ATOM 680 O O . LYS A 1 87 ? -9.732 2.689 8.990 1.00 97.12 87 LYS A O 1
ATOM 685 N N . ILE A 1 88 ? -9.196 4.845 8.624 1.00 96.69 88 ILE A N 1
ATOM 686 C CA . ILE A 1 88 ? -8.462 5.057 9.874 1.00 96.69 88 ILE A CA 1
ATOM 687 C C . ILE A 1 88 ? -9.307 5.853 10.866 1.00 96.69 88 ILE A C 1
ATOM 689 O O . ILE A 1 88 ? -9.836 6.909 10.525 1.00 96.69 88 ILE A O 1
ATOM 693 N N . THR A 1 89 ? -9.414 5.358 12.099 1.00 96.25 89 THR A N 1
ATOM 694 C CA . THR A 1 89 ? -10.117 6.020 13.216 1.00 96.25 89 THR A CA 1
ATOM 695 C C . THR A 1 89 ? -9.173 6.518 14.314 1.00 96.25 89 THR A C 1
ATOM 697 O O . THR A 1 89 ? -9.633 7.044 15.323 1.00 96.25 89 THR A O 1
ATOM 700 N N . ASP A 1 90 ? -7.859 6.343 14.141 1.00 95.88 90 ASP A N 1
ATOM 701 C CA . ASP A 1 90 ? -6.838 6.856 15.058 1.00 95.88 90 ASP A CA 1
ATOM 702 C C . ASP A 1 90 ? -6.881 8.395 15.089 1.00 95.88 90 ASP A C 1
ATOM 704 O O . ASP A 1 90 ? -6.842 9.064 14.050 1.00 95.88 90 ASP A O 1
ATOM 708 N N . SER A 1 91 ? -6.997 8.956 16.294 1.00 94.50 91 SER A N 1
ATOM 709 C CA . SER A 1 91 ? -7.180 10.393 16.502 1.00 94.50 91 SER A CA 1
ATOM 710 C C . SER A 1 91 ? -5.973 11.212 16.047 1.00 94.50 91 SER A C 1
ATOM 712 O O . SER A 1 91 ? -6.151 12.293 15.488 1.00 94.50 91 SER A O 1
ATOM 714 N N . GLU A 1 92 ? -4.753 10.696 16.211 1.00 94.12 92 GLU A N 1
ATOM 715 C CA . GLU A 1 92 ? -3.532 11.365 15.762 1.00 94.12 92 GLU A CA 1
ATOM 716 C C . GLU A 1 92 ? -3.495 11.452 14.234 1.00 94.12 92 GLU A C 1
ATOM 718 O O . GLU A 1 92 ? -3.163 12.501 13.675 1.00 94.12 92 GLU A O 1
ATOM 723 N N . VAL A 1 93 ? -3.869 10.372 13.542 1.00 94.06 93 VAL A N 1
ATOM 724 C CA . VAL A 1 93 ? -3.936 10.354 12.074 1.00 94.06 93 VAL A CA 1
ATOM 725 C C . VAL A 1 93 ? -5.013 11.304 11.560 1.00 94.06 93 VAL A C 1
ATOM 727 O O . VAL A 1 93 ? -4.759 12.047 10.611 1.00 94.06 93 VAL A O 1
ATOM 730 N N . ILE A 1 94 ? -6.188 11.337 12.194 1.00 94.94 94 ILE A N 1
ATOM 731 C CA . ILE A 1 94 ? -7.269 12.264 11.831 1.00 94.94 94 ILE A CA 1
ATOM 732 C C . ILE A 1 94 ? -6.818 13.718 12.002 1.00 94.94 94 ILE A C 1
ATOM 734 O O . ILE A 1 94 ? -7.012 14.532 11.098 1.00 94.94 94 ILE A O 1
ATOM 738 N N . GLU A 1 95 ? -6.175 14.056 13.120 1.00 93.94 95 GLU A N 1
ATOM 739 C CA . GLU A 1 95 ? -5.653 15.406 13.344 1.00 93.94 95 GLU A CA 1
ATOM 740 C C . GLU A 1 95 ? -4.544 15.760 12.346 1.00 93.94 95 GLU A C 1
ATOM 742 O O . GLU A 1 95 ? -4.524 16.863 11.794 1.00 93.94 95 GLU A O 1
ATOM 747 N N . LYS A 1 96 ? -3.647 14.821 12.019 1.00 92.81 96 LYS A N 1
ATOM 748 C CA . LYS A 1 96 ? -2.658 15.019 10.948 1.00 92.81 96 LYS A CA 1
ATOM 749 C C . LYS A 1 96 ? -3.327 15.236 9.587 1.00 92.81 96 LYS A C 1
ATOM 751 O O . LYS A 1 96 ? -2.859 16.089 8.833 1.00 92.81 96 LYS A O 1
ATOM 756 N N . ALA A 1 97 ? -4.415 14.527 9.283 1.00 92.25 97 ALA A N 1
ATOM 757 C CA . ALA A 1 97 ? -5.173 14.685 8.042 1.00 92.25 97 ALA A CA 1
ATOM 758 C C . ALA A 1 97 ? -5.812 16.076 7.942 1.00 92.25 97 ALA A C 1
ATOM 760 O O . ALA A 1 97 ? -5.619 16.760 6.938 1.00 92.25 97 ALA A O 1
ATOM 761 N N . LYS A 1 98 ? -6.504 16.527 8.999 1.00 91.88 98 LYS A N 1
ATOM 762 C CA . LYS A 1 98 ? -7.126 17.865 9.066 1.00 91.88 98 LYS A CA 1
ATOM 763 C C . LYS A 1 98 ? -6.112 18.987 8.867 1.00 91.88 98 LYS A C 1
ATOM 765 O O . LYS A 1 98 ? -6.407 19.977 8.211 1.00 91.88 98 LYS A O 1
ATOM 770 N N . ASN A 1 99 ? -4.909 18.806 9.405 1.00 93.94 99 ASN A N 1
ATOM 771 C CA . ASN A 1 99 ? -3.825 19.778 9.303 1.00 93.94 99 ASN A CA 1
ATOM 772 C C . ASN A 1 99 ? -3.006 19.667 8.001 1.00 93.94 99 ASN A C 1
ATOM 774 O O . ASN A 1 99 ? -1.986 20.342 7.879 1.00 93.94 99 ASN A O 1
ATOM 778 N N . GLY A 1 100 ? -3.377 18.789 7.059 1.00 90.56 100 GLY A N 1
ATOM 779 C CA . GLY A 1 100 ? -2.628 18.588 5.811 1.00 90.56 100 GLY A CA 1
ATOM 780 C C . GLY A 1 100 ? -1.212 18.031 6.015 1.00 90.56 100 GLY A C 1
ATOM 781 O O . GLY A 1 100 ? -0.328 18.251 5.191 1.00 90.56 100 GLY A O 1
ATOM 782 N N . LYS A 1 101 ? -0.970 17.335 7.132 1.00 92.06 101 LYS A N 1
ATOM 783 C CA . LYS A 1 101 ? 0.349 16.807 7.523 1.00 92.06 101 LYS A CA 1
ATOM 784 C C . LYS A 1 101 ? 0.588 15.364 7.079 1.00 92.06 101 LYS A C 1
ATOM 786 O O . LYS A 1 101 ? 1.683 14.849 7.289 1.00 92.06 101 LYS A O 1
ATOM 791 N N . LEU A 1 102 ? -0.411 14.703 6.493 1.00 88.25 102 LEU A N 1
ATOM 792 C CA . LEU A 1 102 ? -0.236 13.370 5.923 1.00 88.25 102 LEU A CA 1
ATOM 793 C C . LEU A 1 102 ? 0.521 13.448 4.598 1.00 88.25 102 LEU A C 1
ATOM 795 O O . LEU A 1 102 ? 0.226 14.283 3.745 1.00 88.25 102 LEU A O 1
ATOM 799 N N . ARG A 1 103 ? 1.496 12.554 4.442 1.00 83.12 103 ARG A N 1
ATOM 800 C CA . ARG A 1 103 ? 2.310 12.397 3.237 1.00 83.12 103 ARG A CA 1
ATOM 801 C C . ARG A 1 103 ? 2.349 10.920 2.863 1.00 83.12 103 ARG A C 1
ATOM 803 O O . ARG A 1 103 ? 2.251 10.071 3.746 1.00 83.12 103 ARG A O 1
ATOM 810 N N . GLY A 1 104 ? 2.461 10.657 1.569 1.00 68.75 104 GLY A N 1
ATOM 811 C CA . GLY A 1 104 ? 2.646 9.339 0.970 1.00 68.75 104 GLY A CA 1
ATOM 812 C C . GLY A 1 104 ? 3.614 9.440 -0.192 1.00 68.75 104 GLY A C 1
ATOM 813 O O . GLY A 1 104 ? 3.920 10.593 -0.587 1.00 68.75 104 GLY A O 1
#

Nearest PDB structures (foldseek):
  7u3d-assembly2_C  TM=3.759E-01  e=3.103E+00  Streptomyces venezuelae
  7u3b-assembly1_H  TM=3.496E-01  e=4.117E+00  Streptomyces venezuelae
  7u3b-assembly3_I  TM=3.597E-01  e=4.357E+00  Streptomyces venezuelae
  7u3d-assembly2_B  TM=3.275E-01  e=4.610E+00  Streptomyces venezuelae
  7u39-assembly1_E  TM=3.682E-01  e=7.249E+00  Streptomyces venezuelae

Sequence (104 aa):
MRIEIRNNSALLDGYVNAIARDSRPMLDENGEKFVEQICPKTFQRALEKSDAVLCLLNHEPSRVLGSTKQGNVELFEDNIGLRAICKITDSEVIEKAKNGKLRG

Foldseek 3Di:
DDWDADPQKIKDKDAPDFAPDWDDWDADPVGDTDTDGHHPCNCVVVVVPDCWDFDADVPDPVGTQDIVNRVQWDWDADNGGIMIIGIGRDPVVSVCVVVVNDDD

Secondary structure (DSSP, 8-state):
-EEEEETTEEEEEEES--BT-----EE-TTS-EE---BPTTTTHHHHHH-S--EEESTT-TT-EEEETTTTSEEEEE-SS-EEEEEEE--HHHHHHHHTT----

Mean predicted aligned error: 3.5 Å

Solvent-accessible surface area (backbone atoms only — not comparable to full-atom values): 6234 Å² total; per-residue (Å²): 120,50,77,47,83,50,101,76,32,29,39,38,40,36,66,81,45,55,40,80,40,76,47,75,80,42,66,51,99,86,66,50,78,45,66,51,63,45,58,82,73,72,56,51,70,59,60,76,68,47,82,58,55,75,40,50,54,90,81,35,84,91,38,68,60,42,18,44,67,76,66,37,25,49,77,50,76,58,101,58,24,41,35,40,38,37,56,32,64,54,65,68,59,39,52,30,50,78,69,68,65,67,81,133

Radius of gyration: 16.02 Å; Cα contacts (8 Å, |Δi|>4): 175; chains: 1; bounding box: 46×36×34 Å

pLDDT: mean 95.02, std 3.81, range [68.75, 98.12]